Protein AF-A0A0Q4KRV1-F1 (afdb_monomer)

Structure (mmCIF, N/CA/C/O backbone):
data_AF-A0A0Q4KRV1-F1
#
_entry.id   AF-A0A0Q4KRV1-F1
#
loop_
_atom_site.group_PDB
_atom_site.id
_atom_site.type_symbol
_atom_site.label_atom_id
_atom_site.label_alt_id
_atom_site.label_comp_id
_atom_site.label_asym_id
_atom_site.label_entity_id
_atom_site.label_seq_id
_atom_site.pdbx_PDB_ins_code
_atom_site.Cartn_x
_atom_site.Cartn_y
_atom_site.Cartn_z
_atom_site.occupancy
_atom_site.B_iso_or_equiv
_atom_site.auth_seq_id
_atom_site.auth_comp_id
_atom_site.auth_asym_id
_atom_site.auth_atom_id
_atom_site.pdbx_PDB_model_num
ATOM 1 N N . MET A 1 1 ? -1.119 5.115 10.427 1.00 94.19 1 MET A N 1
ATOM 2 C CA . MET A 1 1 ? -2.580 5.341 10.361 1.00 94.19 1 MET A CA 1
ATOM 3 C C . MET A 1 1 ? -2.996 6.244 11.491 1.00 94.19 1 MET A C 1
ATOM 5 O O . MET A 1 1 ? -2.456 6.107 12.578 1.00 94.19 1 MET A O 1
ATOM 9 N N . ILE A 1 2 ? -3.944 7.139 11.246 1.00 96.19 2 ILE A N 1
ATOM 10 C CA . ILE A 1 2 ? -4.503 8.005 12.280 1.00 96.19 2 ILE A CA 1
ATOM 11 C C . ILE A 1 2 ? -6.028 7.957 12.100 1.00 96.19 2 ILE A C 1
ATOM 13 O O . ILE A 1 2 ? -6.521 8.539 11.144 1.00 96.19 2 ILE A O 1
ATOM 17 N N . PRO A 1 3 ? -6.776 7.149 12.867 1.00 95.06 3 PRO A N 1
ATOM 18 C CA . PRO A 1 3 ? -8.238 7.123 12.781 1.00 95.06 3 PRO A CA 1
ATOM 19 C C . PRO A 1 3 ? -8.927 8.339 13.418 1.00 95.06 3 PRO A C 1
ATOM 21 O O . PRO A 1 3 ? -8.450 8.897 14.405 1.00 95.06 3 PRO A O 1
ATOM 24 N N . ALA A 1 4 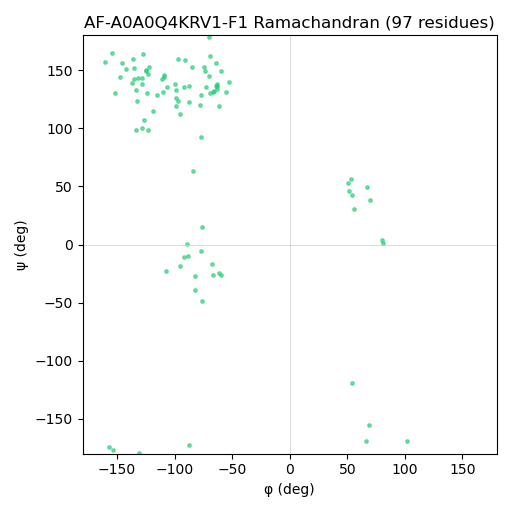? -10.114 8.679 12.917 1.00 95.81 4 ALA A N 1
ATOM 25 C CA . ALA A 1 4 ? -11.032 9.635 13.534 1.00 95.81 4 ALA A CA 1
ATOM 26 C C . ALA A 1 4 ? -12.484 9.167 13.353 1.00 95.81 4 ALA A C 1
ATOM 28 O O . ALA A 1 4 ? -12.805 8.479 12.383 1.00 95.81 4 ALA A O 1
ATOM 29 N N . LYS A 1 5 ? -13.368 9.529 14.292 1.00 95.88 5 LYS A N 1
ATOM 30 C CA . LYS A 1 5 ? -14.822 9.296 14.156 1.00 95.88 5 LYS A CA 1
ATOM 31 C C . LYS A 1 5 ? -15.508 10.370 13.310 1.00 95.88 5 LYS A C 1
ATOM 33 O O . LYS A 1 5 ? -16.542 10.101 12.713 1.00 95.88 5 LYS A O 1
ATOM 38 N N . ASP A 1 6 ? -14.927 11.563 13.293 1.00 96.88 6 ASP A N 1
ATOM 39 C CA . ASP A 1 6 ? -15.342 12.717 12.506 1.00 96.88 6 ASP A CA 1
ATOM 40 C C . ASP A 1 6 ? -14.080 13.278 11.832 1.00 96.88 6 ASP A C 1
ATOM 42 O O . ASP A 1 6 ? -13.122 13.574 12.551 1.00 96.88 6 ASP A O 1
ATOM 46 N N . PRO A 1 7 ? -14.031 13.412 10.494 1.00 95.56 7 PRO A N 1
ATOM 47 C CA . PRO A 1 7 ? -12.865 13.958 9.798 1.00 95.56 7 PRO A CA 1
ATOM 48 C C . PRO A 1 7 ? -12.529 15.408 10.190 1.00 95.56 7 PRO A C 1
ATOM 50 O O . PRO A 1 7 ? -11.369 15.804 10.065 1.00 95.56 7 PRO A O 1
ATOM 53 N N . ALA A 1 8 ? -13.504 16.190 10.671 1.00 97.44 8 ALA A N 1
ATOM 54 C CA . ALA A 1 8 ? -13.281 17.536 11.207 1.00 97.44 8 ALA A CA 1
ATOM 55 C C . ALA A 1 8 ? -12.946 17.538 12.713 1.00 97.44 8 ALA A C 1
ATOM 57 O O . ALA A 1 8 ? -12.588 18.576 13.271 1.00 97.44 8 ALA A O 1
ATOM 58 N N . GLY A 1 9 ? -13.092 16.389 13.376 1.00 96.25 9 GLY A N 1
ATOM 59 C CA . GLY A 1 9 ? -12.879 16.220 14.807 1.00 96.25 9 GLY A CA 1
ATOM 60 C C . GLY A 1 9 ? -11.428 15.900 15.182 1.00 96.25 9 GLY A C 1
ATOM 61 O O . GLY A 1 9 ? -10.525 15.930 14.342 1.00 96.25 9 GLY A O 1
ATOM 62 N N . PRO A 1 10 ? -11.180 15.579 16.465 1.00 97.62 10 PRO A N 1
ATOM 63 C CA . PRO A 1 10 ? -9.869 15.132 16.896 1.00 97.62 10 PRO A CA 1
ATOM 64 C C . PRO A 1 10 ? -9.534 13.784 16.257 1.00 97.62 10 PRO A C 1
ATOM 66 O O . PRO A 1 10 ? -10.313 12.827 16.293 1.00 97.62 10 PRO A O 1
ATOM 69 N N . TRP A 1 11 ? -8.330 13.725 15.711 1.00 97.88 11 TRP A N 1
ATOM 70 C CA . TRP A 1 11 ? -7.711 12.510 15.219 1.00 97.88 11 TRP A CA 1
ATOM 71 C C . TRP A 1 11 ? -7.011 11.788 16.378 1.00 97.88 11 TRP A C 1
ATOM 73 O O . TRP A 1 11 ? -6.640 12.415 17.371 1.00 97.88 11 TRP A O 1
ATOM 83 N N . SER A 1 12 ? -6.876 10.465 16.296 1.00 96.25 12 SER A N 1
ATOM 84 C CA . SER A 1 12 ? -6.189 9.687 17.331 1.00 96.25 12 SER A CA 1
ATOM 85 C C . SER A 1 12 ? -4.677 9.935 17.341 1.00 96.25 12 SER A C 1
ATOM 87 O O . SER A 1 12 ? -4.124 10.599 16.471 1.00 96.25 12 SER A O 1
ATOM 89 N N . GLU A 1 13 ? -3.977 9.288 18.270 1.00 97.25 13 GLU A N 1
ATOM 90 C CA . GLU A 1 13 ? -2.536 9.079 18.130 1.00 97.25 13 GLU A CA 1
ATOM 91 C C . GLU A 1 13 ? -2.215 8.194 16.917 1.00 97.25 13 GLU A C 1
ATOM 93 O O . GLU A 1 13 ? -3.046 7.398 16.456 1.00 97.25 13 GLU A O 1
ATOM 98 N N . ALA A 1 14 ? -0.993 8.326 16.401 1.00 96.62 14 ALA A N 1
ATOM 99 C CA . ALA A 1 14 ? -0.544 7.555 15.254 1.00 96.62 14 ALA A CA 1
ATOM 100 C C . ALA A 1 14 ? -0.367 6.068 15.595 1.00 96.62 14 ALA A C 1
ATOM 102 O O . ALA A 1 14 ? 0.340 5.685 16.525 1.00 96.62 14 ALA A O 1
ATOM 103 N N . ILE A 1 15 ? -0.956 5.221 14.758 1.00 96.81 15 ILE A N 1
ATOM 104 C CA . ILE A 1 15 ? -0.732 3.780 14.732 1.00 96.81 15 ILE A CA 1
ATOM 105 C C . ILE A 1 15 ? 0.325 3.488 13.667 1.00 96.81 15 ILE A C 1
ATOM 107 O O . ILE A 1 15 ? 0.080 3.666 12.465 1.00 96.81 15 ILE A O 1
ATOM 111 N N . TRP A 1 16 ? 1.496 3.035 14.104 1.00 96.19 16 TRP A N 1
ATOM 112 C CA . TRP A 1 16 ? 2.583 2.617 13.222 1.00 96.19 16 TRP A CA 1
ATOM 113 C C . TRP A 1 16 ? 2.300 1.231 12.649 1.00 96.19 16 TRP A C 1
ATOM 115 O O . TRP A 1 16 ? 1.997 0.296 13.388 1.00 96.19 16 TRP A O 1
ATOM 125 N N . LEU A 1 17 ? 2.394 1.098 11.326 1.00 96.94 17 LEU A N 1
ATOM 126 C CA . LEU A 1 17 ? 2.150 -0.161 10.630 1.00 96.94 17 LEU A CA 1
ATOM 127 C C . LEU A 1 17 ? 3.466 -0.710 10.070 1.00 96.94 17 LEU A C 1
ATOM 129 O O . LEU A 1 17 ? 4.202 0.044 9.435 1.00 96.94 17 LEU A O 1
ATOM 133 N N . PRO A 1 18 ? 3.778 -2.000 10.290 1.00 95.69 18 PRO A N 1
ATOM 134 C CA . PRO A 1 18 ? 5.062 -2.585 9.918 1.00 95.69 18 PRO A CA 1
ATOM 135 C C . PRO A 1 18 ? 5.082 -3.020 8.444 1.00 95.69 18 PRO A C 1
ATOM 137 O O . PRO A 1 18 ? 5.200 -4.208 8.147 1.00 95.69 18 PRO A O 1
ATOM 140 N N . PHE A 1 19 ? 4.941 -2.074 7.515 1.00 94.00 19 PHE A N 1
ATOM 141 C CA . PHE A 1 19 ? 5.160 -2.314 6.087 1.00 94.00 19 PHE A CA 1
ATOM 142 C C . PHE A 1 19 ? 6.241 -1.378 5.540 1.00 94.00 19 PHE A C 1
ATOM 144 O O . PHE A 1 19 ? 6.458 -0.282 6.049 1.00 94.00 19 PHE A O 1
ATOM 151 N N . GLU A 1 20 ? 6.922 -1.824 4.490 1.00 94.38 20 GLU A N 1
ATOM 152 C CA . GLU A 1 20 ? 7.900 -1.017 3.764 1.00 94.38 20 GLU A CA 1
ATOM 153 C C . GLU A 1 20 ? 7.251 -0.264 2.611 1.00 94.38 20 GLU A C 1
ATOM 155 O O . GLU A 1 20 ? 6.256 -0.725 2.047 1.00 94.38 20 GLU A O 1
ATOM 160 N N . GLY A 1 21 ? 7.907 0.809 2.175 1.00 95.75 21 GLY A N 1
ATOM 161 C CA . GLY A 1 21 ? 7.539 1.535 0.971 1.00 95.75 21 GLY A CA 1
ATOM 162 C C . GLY A 1 21 ? 6.775 2.822 1.234 1.00 95.75 21 GLY A C 1
ATOM 163 O O . GLY A 1 21 ? 6.710 3.301 2.364 1.00 95.75 21 GLY A O 1
ATOM 164 N N . ILE A 1 22 ? 6.230 3.386 0.161 1.00 97.75 22 ILE A N 1
ATOM 165 C CA . ILE A 1 22 ? 5.523 4.670 0.166 1.00 97.75 22 ILE A CA 1
ATOM 166 C C . ILE A 1 22 ? 4.177 4.547 -0.551 1.00 97.75 22 ILE A C 1
ATOM 168 O O . ILE A 1 22 ? 3.797 3.462 -1.002 1.00 97.75 22 ILE A O 1
ATOM 172 N N . ASP A 1 23 ? 3.459 5.663 -0.608 1.00 98.25 23 ASP A N 1
ATOM 173 C CA . ASP A 1 23 ? 2.137 5.805 -1.215 1.00 98.25 23 ASP A CA 1
ATOM 174 C C . ASP A 1 23 ? 1.123 4.757 -0.744 1.00 98.25 23 ASP A C 1
ATOM 176 O O . ASP A 1 23 ? 0.524 4.052 -1.560 1.00 98.25 23 ASP A O 1
ATOM 180 N N . PRO A 1 24 ? 0.929 4.600 0.579 1.00 98.12 24 PRO A N 1
ATOM 181 C CA . PRO A 1 24 ? -0.107 3.717 1.069 1.00 98.12 24 PRO A CA 1
ATOM 182 C C . PRO A 1 24 ? -1.488 4.279 0.713 1.00 98.12 24 PRO A C 1
ATOM 184 O O . PRO A 1 24 ? -1.807 5.430 1.015 1.00 98.12 24 PRO A O 1
ATOM 187 N N . SER A 1 25 ? -2.340 3.430 0.154 1.00 98.44 25 SER A N 1
ATOM 188 C CA . SER A 1 25 ? -3.762 3.689 -0.029 1.00 98.44 25 SER A CA 1
ATOM 189 C C . SER A 1 25 ? -4.594 2.607 0.650 1.00 98.44 25 SER A C 1
ATOM 191 O O . SER A 1 25 ? -4.188 1.448 0.737 1.00 98.44 25 SER A O 1
ATOM 193 N N . LEU A 1 26 ? -5.756 3.000 1.167 1.00 97.56 26 LEU A N 1
ATOM 194 C CA . LEU A 1 26 ? -6.692 2.107 1.835 1.00 97.56 26 LEU A CA 1
ATOM 195 C C . LEU A 1 26 ? -7.780 1.677 0.848 1.00 97.56 26 LEU A C 1
ATOM 197 O O . LEU A 1 26 ? -8.490 2.518 0.301 1.00 97.56 26 LEU A O 1
ATOM 201 N N . TYR A 1 27 ? -7.935 0.372 0.669 1.00 98.25 27 TYR A N 1
ATOM 202 C CA . TYR A 1 27 ? -8.983 -0.244 -0.137 1.00 98.25 27 TYR A CA 1
ATOM 203 C C . TYR A 1 27 ? -9.974 -0.992 0.756 1.00 98.25 27 TYR A C 1
ATOM 205 O O . TYR A 1 27 ? -9.576 -1.614 1.742 1.00 98.25 27 TYR A O 1
ATOM 213 N N . TRP A 1 28 ? -11.258 -0.946 0.406 1.00 96.88 28 TRP A N 1
ATOM 214 C CA . TRP A 1 28 ? -12.345 -1.549 1.175 1.00 96.88 28 TRP A CA 1
ATOM 215 C C . TRP A 1 28 ? -13.136 -2.526 0.316 1.00 96.88 28 TRP A C 1
ATOM 217 O O . TRP A 1 28 ? -13.608 -2.165 -0.759 1.00 96.88 28 TRP A O 1
ATOM 227 N N . GLU A 1 29 ? -13.351 -3.736 0.828 1.00 94.62 29 GLU A N 1
ATOM 228 C CA . GLU A 1 29 ? -14.155 -4.751 0.149 1.00 94.62 29 GLU A CA 1
ATOM 229 C C . GLU A 1 29 ? -14.805 -5.694 1.164 1.00 94.62 29 GLU A C 1
ATOM 231 O O . GLU A 1 29 ? -14.142 -6.207 2.064 1.00 94.62 29 GLU A O 1
ATOM 236 N N . GLY A 1 30 ? -16.119 -5.920 1.048 1.00 93.19 30 GLY A N 1
ATOM 237 C CA . GLY A 1 30 ? -16.821 -6.936 1.846 1.00 93.19 30 GLY A CA 1
ATOM 238 C C . GLY A 1 30 ? -16.668 -6.793 3.370 1.00 93.19 30 GLY A C 1
ATOM 239 O O . GLY A 1 30 ? -16.650 -7.792 4.083 1.00 93.19 30 GLY A O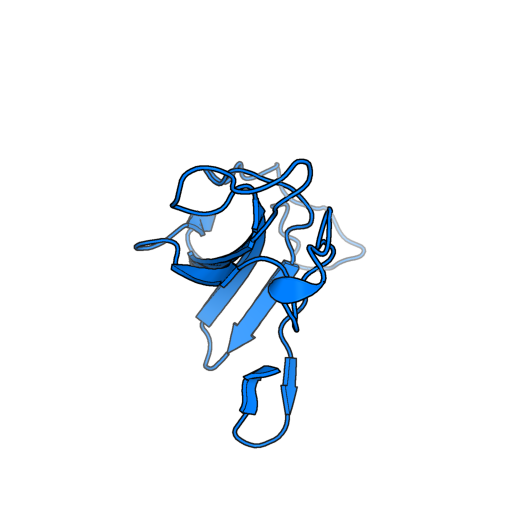 1
ATOM 240 N N . GLY A 1 31 ? -16.502 -5.568 3.885 1.00 95.44 31 GLY A N 1
ATOM 241 C CA . GLY A 1 31 ? -16.276 -5.299 5.316 1.00 95.44 31 GLY A CA 1
ATOM 242 C C . GLY A 1 31 ? -14.831 -5.498 5.801 1.00 95.44 31 GLY A C 1
ATOM 243 O O . GLY A 1 31 ? -14.550 -5.284 6.990 1.00 95.44 31 GLY A O 1
ATOM 244 N N . LYS A 1 32 ? -13.920 -5.867 4.896 1.00 97.06 32 LYS A N 1
ATOM 245 C CA . LYS A 1 32 ? -12.470 -5.896 5.099 1.00 97.06 32 LYS A CA 1
ATOM 246 C C . LYS A 1 32 ? -11.814 -4.631 4.553 1.00 97.06 32 LYS A C 1
ATOM 248 O O . LYS A 1 32 ? -12.381 -3.935 3.710 1.00 97.06 32 LYS A O 1
ATOM 253 N N . ALA A 1 33 ? -10.610 -4.365 5.046 1.00 98.00 33 ALA A N 1
ATOM 254 C CA . ALA A 1 33 ? -9.752 -3.308 4.545 1.00 98.00 33 ALA A CA 1
ATOM 255 C C . ALA A 1 33 ? -8.389 -3.878 4.149 1.00 98.00 33 ALA A C 1
ATOM 257 O O . ALA A 1 33 ? -7.908 -4.849 4.737 1.0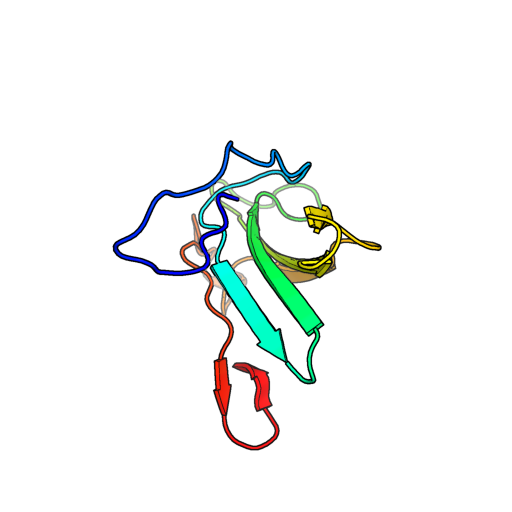0 98.00 33 ALA A O 1
ATOM 258 N N . TYR A 1 34 ? -7.763 -3.247 3.168 1.00 98.38 34 TYR A N 1
ATOM 259 C CA . TYR A 1 34 ? -6.457 -3.610 2.646 1.00 98.38 34 TYR A CA 1
ATOM 260 C C . TYR A 1 34 ? -5.628 -2.347 2.471 1.00 98.38 34 TYR A C 1
ATOM 262 O O . TYR A 1 34 ? -6.156 -1.315 2.064 1.00 98.38 34 TYR A O 1
ATOM 270 N N . ILE A 1 35 ? -4.333 -2.427 2.754 1.00 98.50 35 ILE A N 1
ATOM 271 C CA . ILE A 1 35 ? -3.390 -1.381 2.366 1.00 98.50 35 ILE A CA 1
ATOM 272 C C . ILE A 1 35 ? -2.700 -1.834 1.092 1.00 98.50 35 ILE A C 1
ATOM 274 O O . ILE A 1 35 ? -2.145 -2.935 1.040 1.00 98.50 35 ILE A O 1
ATOM 278 N N . VAL A 1 36 ? -2.755 -0.976 0.080 1.00 98.56 36 VAL A N 1
ATOM 279 C CA . VAL A 1 36 ? -1.992 -1.096 -1.157 1.00 98.56 36 VAL A CA 1
ATOM 280 C C . VAL A 1 36 ? -0.882 -0.053 -1.146 1.00 98.56 36 VAL A C 1
ATOM 282 O O . VAL A 1 36 ? -1.114 1.077 -0.731 1.00 98.56 36 VAL A O 1
ATOM 285 N N . ASN A 1 37 ? 0.337 -0.423 -1.527 1.00 98.44 37 ASN A N 1
ATOM 286 C CA . ASN A 1 37 ? 1.475 0.493 -1.484 1.00 98.44 37 ASN A CA 1
ATOM 287 C C . ASN A 1 37 ? 2.563 0.117 -2.496 1.00 98.44 37 ASN A C 1
ATOM 289 O O . ASN A 1 37 ? 2.597 -1.005 -3.016 1.00 98.44 37 ASN A O 1
ATOM 293 N N . ASN A 1 38 ? 3.479 1.052 -2.753 1.00 97.88 38 ASN A N 1
ATOM 294 C CA .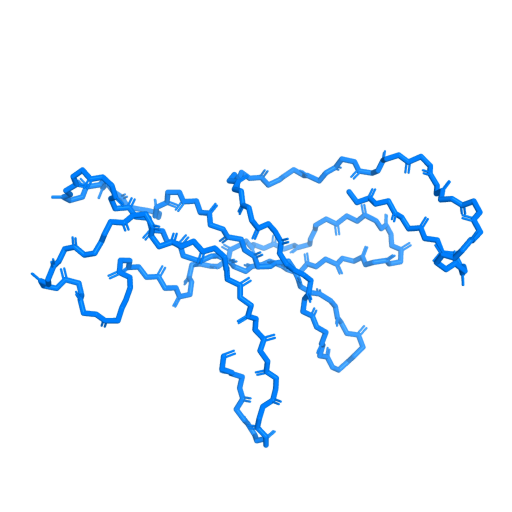 A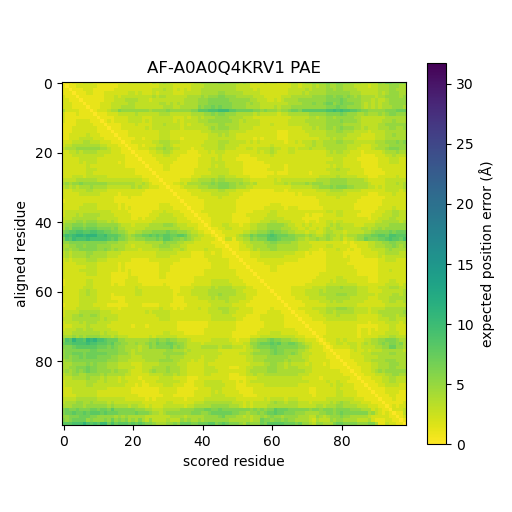SN A 1 38 ? 4.657 0.791 -3.568 1.00 97.88 38 ASN A CA 1
ATOM 295 C C . ASN A 1 38 ? 5.854 0.340 -2.729 1.00 97.88 38 ASN A C 1
ATOM 297 O O . ASN A 1 38 ? 6.166 0.992 -1.734 1.00 97.88 38 ASN A O 1
ATOM 301 N N . ARG A 1 39 ? 6.584 -0.694 -3.169 1.00 96.88 39 ARG A N 1
ATOM 302 C CA . ARG A 1 39 ? 7.933 -1.015 -2.659 1.00 96.88 39 ARG A CA 1
ATOM 303 C C . ARG A 1 39 ? 8.755 -1.829 -3.666 1.00 96.88 39 ARG A C 1
ATOM 305 O O . ARG A 1 39 ? 8.357 -2.013 -4.815 1.00 96.88 39 ARG A O 1
ATOM 312 N N . ALA A 1 40 ? 9.945 -2.281 -3.263 1.00 96.25 40 ALA A N 1
ATOM 313 C CA . ALA A 1 40 ? 10.766 -3.176 -4.082 1.00 96.25 40 ALA A CA 1
ATOM 314 C C . ALA A 1 40 ? 10.023 -4.496 -4.395 1.00 96.25 40 ALA A C 1
ATOM 316 O O . ALA A 1 40 ? 9.197 -4.939 -3.589 1.00 96.25 40 ALA A O 1
ATOM 317 N N . PRO A 1 41 ? 10.281 -5.128 -5.553 1.00 95.81 41 PRO A N 1
ATOM 318 C CA . PRO A 1 41 ? 9.704 -6.431 -5.851 1.00 95.81 41 PRO A CA 1
ATOM 319 C C . PRO A 1 41 ? 10.305 -7.536 -4.966 1.00 95.81 41 PRO A C 1
ATOM 321 O O . PRO A 1 41 ? 11.391 -7.386 -4.411 1.00 95.81 41 PRO A O 1
ATOM 324 N N . ASN A 1 42 ? 9.634 -8.685 -4.877 1.00 94.88 42 ASN A N 1
ATOM 325 C CA . ASN A 1 42 ? 10.091 -9.858 -4.111 1.00 94.88 42 ASN A CA 1
ATOM 326 C C . ASN A 1 42 ? 11.217 -10.663 -4.784 1.00 94.88 42 ASN A C 1
ATOM 328 O O . ASN A 1 42 ? 11.493 -11.803 -4.413 1.00 94.88 42 ASN A O 1
ATOM 332 N N . GLN A 1 43 ? 11.854 -10.072 -5.786 1.00 93.44 43 GLN A N 1
ATOM 333 C CA . GLN A 1 43 ? 12.902 -10.657 -6.604 1.00 93.44 43 GLN A CA 1
ATOM 334 C C . GLN A 1 43 ? 14.025 -9.631 -6.799 1.00 93.44 43 GLN A C 1
ATOM 336 O O . GLN A 1 43 ? 13.775 -8.429 -6.673 1.00 93.44 43 GLN A O 1
ATOM 341 N N . PRO A 1 44 ? 15.248 -10.064 -7.149 1.00 93.12 44 PRO A N 1
ATOM 342 C CA . PRO A 1 44 ? 16.325 -9.138 -7.470 1.00 93.12 44 PRO A CA 1
ATOM 343 C C . PRO A 1 44 ? 15.906 -8.128 -8.542 1.00 93.12 44 PRO A C 1
ATOM 345 O O . PRO A 1 44 ? 15.226 -8.476 -9.515 1.00 93.12 44 PRO A O 1
ATOM 348 N N . SER A 1 45 ? 16.327 -6.876 -8.364 1.00 91.00 45 SER A N 1
ATOM 349 C CA . SER A 1 45 ? 16.029 -5.831 -9.336 1.00 91.00 45 SER A CA 1
ATOM 350 C C . SER A 1 45 ? 16.681 -6.142 -10.686 1.00 91.00 45 SER A C 1
ATOM 352 O O . SER A 1 45 ? 17.853 -6.510 -10.747 1.00 91.00 45 SER A O 1
ATOM 354 N N . ARG A 1 46 ? 15.917 -5.997 -11.775 1.00 91.38 46 ARG A N 1
ATOM 355 C CA . ARG A 1 46 ? 16.378 -6.268 -13.152 1.00 91.38 46 ARG A CA 1
ATOM 356 C C . ARG A 1 46 ? 16.876 -5.021 -13.878 1.00 91.38 46 ARG A C 1
ATOM 358 O O . ARG A 1 46 ? 17.548 -5.142 -14.899 1.00 91.38 46 ARG A O 1
ATOM 365 N N . TYR A 1 47 ? 16.506 -3.843 -13.389 1.00 94.50 47 TYR A N 1
ATOM 366 C CA . TYR A 1 47 ? 16.909 -2.545 -13.918 1.00 94.50 47 TYR A CA 1
ATOM 367 C C . TYR A 1 47 ? 16.699 -1.467 -12.847 1.00 94.50 47 TYR A C 1
ATOM 369 O O . TYR A 1 47 ? 15.918 -1.657 -11.912 1.00 94.50 47 TYR A O 1
ATOM 377 N N . ASP A 1 48 ? 17.418 -0.351 -12.962 1.00 95.44 48 ASP A N 1
ATOM 378 C CA . ASP A 1 48 ? 17.294 0.751 -12.008 1.00 95.44 48 ASP A CA 1
ATOM 379 C C . ASP A 1 48 ? 15.881 1.350 -12.031 1.00 95.44 48 ASP A C 1
ATOM 381 O O . ASP A 1 48 ? 15.290 1.521 -13.094 1.00 95.44 48 ASP A O 1
ATOM 385 N N . GLY A 1 49 ? 15.322 1.617 -10.855 1.00 94.44 49 GLY A N 1
ATOM 386 C CA . GLY A 1 49 ? 13.949 2.100 -10.711 1.00 94.44 49 GLY A CA 1
ATOM 387 C C . GLY A 1 49 ? 12.843 1.044 -10.789 1.00 94.44 49 GLY A C 1
ATOM 388 O O . GLY A 1 49 ? 11.671 1.414 -10.699 1.00 94.44 49 GLY A O 1
ATOM 389 N N . LEU A 1 50 ? 13.154 -0.255 -10.902 1.00 96.62 50 LEU A N 1
ATOM 390 C CA . LEU A 1 50 ? 12.127 -1.302 -10.833 1.00 96.62 50 LEU A CA 1
ATOM 391 C C . LEU A 1 50 ? 11.413 -1.282 -9.469 1.00 96.62 50 LEU A C 1
ATOM 393 O O . LEU A 1 50 ? 12.010 -1.527 -8.417 1.00 96.62 50 LEU A O 1
ATOM 397 N N . ARG A 1 51 ? 10.101 -1.047 -9.510 1.00 97.00 51 ARG A N 1
ATOM 398 C CA . ARG A 1 51 ? 9.202 -1.059 -8.354 1.00 97.00 51 ARG A CA 1
ATOM 399 C C . ARG A 1 51 ? 7.995 -1.969 -8.587 1.00 97.00 51 ARG A C 1
ATOM 401 O O . ARG A 1 51 ? 7.707 -2.372 -9.716 1.00 97.00 51 ARG A O 1
ATOM 408 N N . ALA A 1 52 ? 7.312 -2.311 -7.500 1.00 97.44 52 ALA A N 1
ATOM 409 C CA . ALA A 1 52 ? 6.179 -3.222 -7.473 1.00 97.44 52 ALA A CA 1
ATOM 410 C C . ALA A 1 52 ? 5.043 -2.676 -6.603 1.00 97.44 52 ALA A C 1
ATOM 412 O O . ALA A 1 52 ? 5.281 -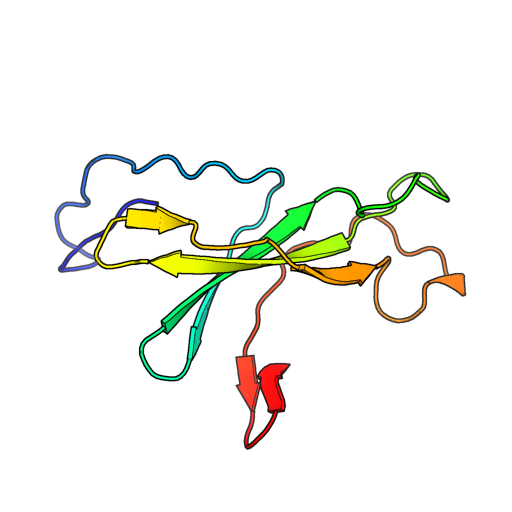1.953 -5.632 1.00 97.44 52 ALA A O 1
ATOM 413 N N . ILE A 1 53 ? 3.813 -3.068 -6.934 1.00 98.12 53 ILE A N 1
ATOM 414 C CA . ILE A 1 53 ? 2.635 -2.776 -6.116 1.00 98.12 53 ILE A CA 1
ATOM 415 C C . ILE A 1 53 ? 2.308 -3.999 -5.274 1.00 98.12 53 ILE A C 1
ATOM 417 O O . ILE A 1 53 ? 2.272 -5.129 -5.774 1.00 98.12 53 ILE A O 1
ATOM 421 N N . TRP A 1 54 ? 2.071 -3.754 -3.994 1.00 98.44 54 TRP A N 1
ATOM 422 C CA . TRP A 1 54 ? 1.790 -4.769 -2.996 1.00 98.44 54 TRP A CA 1
ATOM 423 C C . TRP A 1 54 ? 0.478 -4.481 -2.293 1.00 98.44 54 TRP A C 1
ATOM 425 O O . TRP A 1 54 ? 0.123 -3.323 -2.112 1.00 98.44 54 TRP A O 1
ATOM 435 N N . VAL A 1 55 ? -0.204 -5.536 -1.858 1.00 98.38 55 VAL A N 1
ATOM 436 C CA . VAL A 1 55 ? -1.425 -5.457 -1.054 1.00 98.38 55 VAL A CA 1
ATOM 437 C C . VAL A 1 55 ? -1.296 -6.332 0.191 1.00 98.38 55 VAL A C 1
ATOM 439 O O . VAL A 1 55 ? -0.680 -7.401 0.152 1.00 98.38 55 VAL A O 1
ATOM 442 N N . GLN A 1 56 ? -1.844 -5.887 1.317 1.00 98.56 56 GLN A N 1
ATOM 443 C CA . GLN A 1 56 ? -1.943 -6.681 2.543 1.00 98.56 56 GLN A CA 1
ATOM 444 C C . GLN A 1 56 ? -3.215 -6.312 3.308 1.00 98.56 56 GLN A C 1
ATOM 446 O O . GLN A 1 56 ? -3.617 -5.149 3.323 1.00 98.56 56 GLN A O 1
ATOM 451 N N . GLU A 1 57 ? -3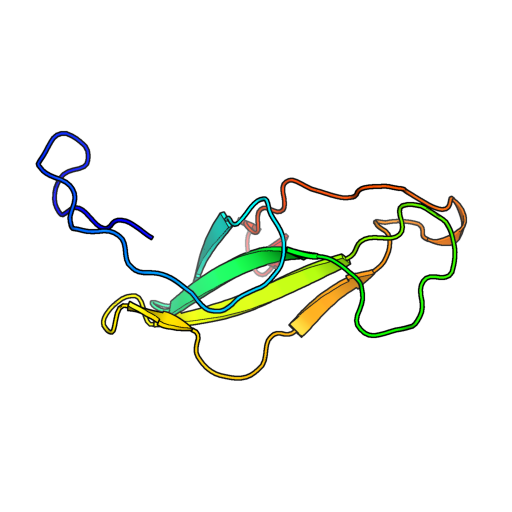.850 -7.295 3.948 1.00 98.50 57 GLU A N 1
ATOM 452 C CA . GLU A 1 57 ? -5.032 -7.054 4.780 1.00 98.50 57 GLU A CA 1
ATOM 453 C C . GLU A 1 57 ? -4.674 -6.160 5.982 1.00 98.50 57 GLU A C 1
ATOM 455 O O . GLU A 1 57 ? -3.630 -6.322 6.625 1.00 98.50 57 GLU A O 1
ATOM 460 N N . TYR A 1 58 ? -5.558 -5.212 6.282 1.00 98.38 58 TYR A N 1
ATOM 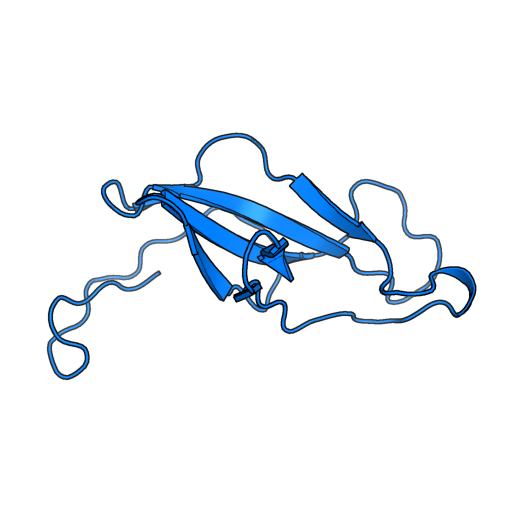461 C CA . TYR A 1 58 ? -5.489 -4.327 7.436 1.00 98.38 58 TYR A CA 1
ATOM 462 C C . TYR A 1 58 ? -6.722 -4.549 8.316 1.00 98.38 58 TYR A C 1
ATOM 464 O O . TYR A 1 58 ? -7.856 -4.253 7.931 1.00 98.38 58 TYR A O 1
ATOM 472 N N . ASP A 1 59 ? -6.499 -5.049 9.529 1.00 97.88 59 ASP A N 1
ATOM 473 C CA . ASP A 1 59 ? -7.539 -5.127 10.548 1.00 97.88 59 ASP A CA 1
ATOM 474 C C . ASP A 1 59 ? -7.732 -3.734 11.145 1.00 97.88 59 ASP A C 1
ATOM 476 O O . ASP A 1 59 ? -7.048 -3.330 12.086 1.00 97.88 59 ASP A O 1
ATOM 480 N N . TRP A 1 60 ? -8.670 -2.987 10.569 1.00 95.75 60 TRP A N 1
ATOM 481 C CA . TRP A 1 60 ? -9.000 -1.625 10.980 1.00 95.75 60 TRP A CA 1
ATOM 482 C C . TRP A 1 60 ? -9.649 -1.542 12.367 1.00 95.75 60 TRP A C 1
ATOM 484 O O . TRP A 1 60 ? -9.666 -0.465 12.960 1.00 95.75 60 TRP A O 1
ATOM 494 N N . ARG A 1 61 ? -10.159 -2.658 12.906 1.00 94.75 61 ARG A N 1
ATOM 495 C CA . ARG A 1 61 ? -10.717 -2.710 14.266 1.00 94.75 61 ARG A CA 1
ATOM 496 C C . ARG A 1 61 ? -9.612 -2.871 15.304 1.00 94.75 61 ARG A C 1
ATOM 498 O O . ARG A 1 61 ? -9.682 -2.248 16.358 1.00 94.75 61 ARG A O 1
ATOM 505 N N . ALA A 1 62 ? -8.599 -3.683 15.002 1.00 96.44 62 ALA A N 1
ATOM 506 C CA . ALA A 1 62 ? -7.440 -3.889 15.873 1.00 96.44 62 ALA A CA 1
ATOM 507 C C . ALA A 1 62 ? -6.259 -2.945 15.580 1.00 96.44 62 ALA A C 1
ATOM 509 O O . ALA A 1 62 ? -5.302 -2.911 16.348 1.00 96.44 62 ALA A O 1
ATOM 510 N N . GLY A 1 63 ? -6.292 -2.206 14.469 1.00 96.81 63 GLY A N 1
ATOM 511 C CA . GLY A 1 63 ? -5.239 -1.275 14.074 1.00 96.81 63 GLY A CA 1
ATOM 512 C C . GLY A 1 63 ? -3.932 -1.950 13.645 1.00 96.81 63 GLY A C 1
ATOM 513 O O . GLY A 1 63 ? -2.863 -1.442 13.965 1.00 96.81 63 GLY A O 1
ATOM 514 N N . ARG A 1 64 ? -3.974 -3.084 12.931 1.00 97.75 64 ARG A N 1
ATOM 515 C CA . ARG A 1 64 ? -2.754 -3.839 12.572 1.00 97.75 64 ARG A CA 1
ATOM 516 C C . ARG A 1 64 ? -2.821 -4.516 11.205 1.00 97.75 64 ARG A C 1
ATOM 518 O O . ARG A 1 64 ? -3.897 -4.849 10.719 1.00 97.75 64 ARG A O 1
ATOM 525 N N . MET A 1 65 ? -1.652 -4.772 10.620 1.00 98.19 65 MET A N 1
ATOM 526 C CA . MET A 1 65 ? -1.518 -5.594 9.412 1.00 98.19 65 MET A CA 1
ATOM 527 C C . MET A 1 65 ? -1.815 -7.067 9.724 1.00 98.19 65 MET A C 1
ATOM 529 O O . MET A 1 65 ? -1.481 -7.554 10.811 1.00 98.19 65 MET A O 1
ATOM 533 N N . VAL A 1 66 ? -2.426 -7.781 8.778 1.00 98.06 66 VAL A N 1
ATOM 534 C CA . VAL A 1 66 ? -2.819 -9.190 8.922 1.00 98.06 66 VAL A CA 1
ATOM 535 C C . VAL A 1 66 ? -2.305 -10.015 7.747 1.00 98.06 66 VAL A C 1
ATOM 537 O O . VAL A 1 66 ? -2.393 -9.607 6.593 1.00 98.06 66 VAL A O 1
ATOM 540 N N . GLY A 1 67 ? -1.798 -11.211 8.052 1.00 97.31 67 GLY A N 1
ATOM 541 C CA . GLY A 1 67 ? -1.412 -12.194 7.043 1.00 97.31 67 GLY A CA 1
ATOM 542 C C . GLY A 1 67 ? -0.228 -11.760 6.169 1.00 97.31 67 GLY A C 1
ATOM 543 O O . GLY A 1 67 ? 0.471 -10.796 6.494 1.00 97.31 67 GLY A O 1
ATOM 544 N N . PRO A 1 68 ? 0.038 -12.494 5.077 1.00 96.94 68 PRO A N 1
ATOM 545 C CA . PRO A 1 68 ? 1.115 -12.173 4.152 1.00 96.94 68 PRO A CA 1
ATOM 546 C C . PRO A 1 68 ? 0.776 -10.953 3.288 1.00 96.94 68 PRO A C 1
ATOM 548 O O . PRO A 1 68 ? -0.375 -10.719 2.924 1.00 96.94 68 PRO A O 1
ATOM 551 N N . SER A 1 69 ? 1.807 -10.205 2.904 1.00 97.44 69 SER A N 1
ATOM 552 C CA . SER A 1 69 ? 1.702 -9.188 1.859 1.00 97.44 69 SER A CA 1
ATOM 553 C C . SER A 1 69 ? 1.941 -9.825 0.488 1.00 97.44 69 SER A C 1
ATOM 555 O O . SER A 1 69 ? 2.860 -10.629 0.333 1.00 97.44 69 SER A O 1
ATOM 557 N N . THR A 1 70 ? 1.124 -9.468 -0.502 1.00 97.75 70 THR A N 1
ATOM 558 C CA . THR A 1 70 ? 1.119 -10.064 -1.846 1.00 97.75 70 THR A CA 1
ATOM 559 C C . THR A 1 70 ? 1.516 -9.031 -2.893 1.00 97.75 70 THR A C 1
ATOM 561 O O . THR A 1 70 ? 0.951 -7.941 -2.927 1.00 97.75 70 THR A O 1
ATOM 564 N N . GLN A 1 71 ? 2.486 -9.364 -3.746 1.00 97.56 71 GLN A N 1
ATOM 565 C CA . GLN A 1 71 ? 2.864 -8.539 -4.893 1.00 97.56 71 GLN A CA 1
ATOM 566 C C . GLN A 1 71 ? 1.830 -8.739 -6.002 1.00 97.56 71 GLN A C 1
ATOM 568 O O . GLN A 1 71 ? 1.665 -9.861 -6.476 1.00 97.56 71 GLN A O 1
ATOM 573 N N . ILE A 1 72 ? 1.157 -7.667 -6.417 1.00 96.75 72 ILE A N 1
ATOM 574 C CA . ILE A 1 72 ? 0.082 -7.713 -7.423 1.00 96.75 72 ILE A CA 1
ATOM 575 C C . ILE A 1 72 ? 0.499 -7.121 -8.772 1.00 96.75 72 ILE A C 1
ATOM 577 O O . ILE A 1 72 ? -0.048 -7.504 -9.799 1.00 96.75 72 ILE A O 1
ATOM 581 N N . VAL A 1 73 ? 1.513 -6.248 -8.793 1.00 96.31 73 VAL A N 1
ATOM 582 C CA . VAL A 1 73 ? 2.103 -5.700 -10.026 1.00 96.31 73 VAL A CA 1
ATOM 583 C C . VAL A 1 73 ? 3.621 -5.688 -9.898 1.00 96.31 73 VAL A C 1
ATOM 585 O O . VAL A 1 73 ? 4.154 -5.322 -8.852 1.00 96.31 73 VAL A O 1
ATOM 588 N N . ASN A 1 74 ? 4.325 -6.054 -10.969 1.00 95.38 74 ASN A N 1
ATOM 589 C CA . ASN A 1 74 ? 5.785 -6.086 -11.028 1.00 95.38 74 ASN A CA 1
ATOM 590 C C . ASN A 1 74 ? 6.286 -5.323 -12.254 1.00 95.38 74 ASN A C 1
ATOM 592 O O . ASN A 1 74 ? 6.285 -5.872 -13.355 1.00 95.38 74 ASN A O 1
ATOM 596 N N . GLY A 1 75 ? 6.727 -4.079 -12.056 1.00 93.44 75 GLY A N 1
ATOM 597 C CA . GLY A 1 75 ? 7.219 -3.249 -13.152 1.00 93.44 75 GLY A CA 1
ATOM 598 C C . GLY A 1 75 ? 6.126 -2.868 -14.151 1.00 93.44 75 GLY A C 1
ATOM 599 O O . GLY A 1 75 ? 6.322 -3.020 -15.350 1.00 93.44 75 GLY A O 1
ATOM 600 N N . GLY A 1 76 ? 4.994 -2.360 -13.654 1.00 91.31 76 GLY A N 1
ATOM 601 C CA . GLY A 1 76 ? 3.956 -1.703 -14.454 1.00 91.31 76 GLY A CA 1
ATOM 602 C C . GLY A 1 76 ? 3.176 -2.625 -15.394 1.00 91.31 76 GLY A C 1
ATOM 603 O O . GLY A 1 76 ? 3.048 -3.820 -15.144 1.00 91.31 76 GLY A O 1
ATOM 604 N N . VAL A 1 77 ? 2.618 -2.031 -16.455 1.00 90.31 77 VAL A N 1
ATOM 605 C CA . VAL A 1 77 ? 1.772 -2.718 -17.450 1.00 90.31 77 VAL A CA 1
ATOM 606 C C . VAL A 1 77 ? 2.611 -3.553 -18.417 1.00 90.31 77 VAL A C 1
ATOM 608 O O . VAL A 1 77 ? 2.310 -4.722 -18.638 1.00 90.31 77 VAL A O 1
ATOM 611 N N . ASP A 1 78 ? 3.672 -2.962 -18.974 1.00 92.81 78 ASP A N 1
ATOM 612 C CA . ASP A 1 78 ? 4.602 -3.645 -19.873 1.00 92.81 78 ASP A CA 1
AT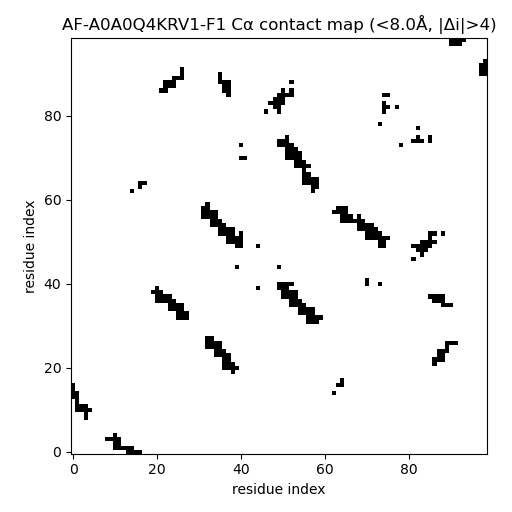OM 613 C C . ASP A 1 78 ? 6.031 -3.553 -19.342 1.00 92.81 78 ASP A C 1
ATOM 615 O O . ASP A 1 78 ? 6.759 -2.580 -19.552 1.00 92.81 78 ASP A O 1
ATOM 619 N N . LEU A 1 79 ? 6.448 -4.627 -18.684 1.00 91.44 79 LEU A N 1
ATOM 620 C CA . LEU A 1 79 ? 7.777 -4.779 -18.119 1.00 91.44 79 LEU A CA 1
ATOM 621 C C . LEU A 1 79 ? 8.905 -4.696 -19.168 1.00 91.44 79 LEU A C 1
ATOM 623 O O . LEU A 1 79 ? 10.025 -4.312 -18.819 1.00 91.44 79 LEU A O 1
ATOM 627 N N . ALA A 1 80 ? 8.650 -5.033 -20.440 1.00 93.44 80 ALA A N 1
ATOM 628 C CA . ALA A 1 80 ? 9.664 -4.955 -21.495 1.00 93.44 80 ALA A CA 1
ATOM 629 C C . ALA A 1 80 ? 10.082 -3.503 -21.783 1.00 93.44 80 ALA A C 1
ATOM 631 O O . ALA A 1 80 ? 11.227 -3.257 -22.167 1.00 93.44 80 ALA A O 1
ATOM 632 N N . THR A 1 81 ? 9.192 -2.542 -21.511 1.00 95.69 81 THR A N 1
ATOM 633 C CA . THR A 1 81 ? 9.483 -1.101 -21.602 1.00 95.69 81 THR A CA 1
ATOM 634 C C . THR A 1 81 ? 10.299 -0.568 -20.423 1.00 95.69 81 THR A C 1
ATOM 636 O O . THR A 1 81 ? 10.730 0.582 -20.453 1.00 95.69 81 THR A O 1
ATOM 639 N N . LYS A 1 82 ? 10.563 -1.408 -19.409 1.00 95.56 82 LYS A N 1
ATOM 640 C CA . LYS A 1 82 ? 11.297 -1.071 -18.179 1.00 95.56 82 LYS A CA 1
ATOM 641 C C . LYS A 1 82 ? 10.730 0.165 -17.460 1.00 95.56 82 LYS A C 1
ATOM 643 O O . LYS A 1 82 ? 11.473 1.117 -17.217 1.00 95.56 82 LYS A O 1
ATOM 648 N N . PRO A 1 83 ? 9.436 0.179 -17.094 1.00 94.94 83 PRO A N 1
ATOM 649 C CA . PRO A 1 83 ? 8.862 1.308 -16.376 1.00 94.94 83 PRO A CA 1
ATOM 650 C C . PRO A 1 83 ? 9.528 1.456 -15.009 1.00 94.94 83 PRO A C 1
ATOM 652 O O . PRO A 1 83 ? 9.749 0.474 -14.292 1.00 94.94 83 PRO A O 1
ATOM 655 N N . VAL A 1 84 ? 9.842 2.695 -14.655 1.00 95.75 84 VAL A N 1
ATOM 656 C CA . VAL A 1 84 ? 10.542 3.052 -13.422 1.00 95.75 84 VAL A CA 1
ATOM 657 C C . VAL A 1 84 ? 9.589 3.741 -12.463 1.00 95.75 84 VAL A C 1
ATOM 659 O O . VAL A 1 84 ? 8.705 4.471 -12.902 1.00 95.75 84 VAL A O 1
ATOM 662 N N . TRP A 1 85 ? 9.778 3.504 -11.165 1.00 95.31 85 TRP A N 1
ATOM 663 C CA . TRP A 1 85 ? 9.077 4.230 -10.104 1.00 95.31 85 TRP A CA 1
ATOM 664 C C . TRP A 1 85 ? 7.553 4.200 -10.254 1.00 95.31 85 TRP A C 1
ATOM 666 O O . TRP A 1 85 ? 6.890 5.210 -10.065 1.00 95.31 85 TRP A O 1
ATOM 676 N N . ILE A 1 86 ? 6.983 3.037 -10.604 1.00 96.19 86 ILE A N 1
ATOM 677 C CA . ILE A 1 86 ? 5.525 2.877 -10.520 1.00 96.19 86 ILE A CA 1
ATOM 678 C C . ILE A 1 86 ? 5.114 3.213 -9.087 1.00 96.19 86 ILE A C 1
ATOM 680 O O . ILE A 1 86 ? 5.761 2.733 -8.163 1.00 96.19 86 ILE A O 1
ATOM 684 N N . GLU A 1 87 ? 4.108 4.051 -8.897 1.00 96.88 87 GLU A N 1
ATOM 685 C CA . GLU A 1 87 ? 3.794 4.672 -7.607 1.00 96.88 87 GLU A CA 1
ATOM 686 C C . GLU A 1 87 ? 2.298 5.013 -7.529 1.00 96.88 87 GLU A C 1
ATOM 688 O O . GLU A 1 87 ? 1.544 4.634 -8.430 1.00 96.88 87 GLU A O 1
ATOM 693 N N . GLY A 1 88 ? 1.853 5.648 -6.440 1.00 97.25 88 GLY A N 1
ATOM 694 C CA . GLY A 1 88 ? 0.459 6.078 -6.263 1.00 97.25 88 GLY A CA 1
ATOM 695 C C . GLY A 1 88 ? -0.618 5.004 -6.500 1.00 97.25 88 GLY A C 1
ATOM 696 O O . GLY A 1 88 ? -1.579 5.279 -7.224 1.00 97.25 88 GLY A O 1
ATOM 697 N N . PRO A 1 89 ? -0.492 3.772 -5.964 1.00 97.75 89 PRO A N 1
ATOM 698 C CA . PRO A 1 89 ? -1.464 2.733 -6.256 1.00 97.75 89 PRO A CA 1
ATOM 699 C C . PRO A 1 89 ? -2.800 2.985 -5.552 1.00 97.75 89 PRO A C 1
ATOM 701 O O . PRO A 1 89 ? -2.861 3.230 -4.347 1.00 97.75 89 PRO A O 1
ATOM 704 N N . HIS A 1 90 ? -3.885 2.808 -6.299 1.00 98.00 90 HIS A N 1
ATOM 705 C CA . HIS A 1 90 ? -5.249 2.806 -5.789 1.00 98.00 90 HIS A CA 1
ATOM 706 C C . HIS A 1 90 ? -5.987 1.615 -6.384 1.00 98.00 90 HIS A C 1
ATOM 708 O O . HIS A 1 90 ? -5.908 1.395 -7.587 1.00 98.00 90 HIS A O 1
ATOM 714 N N . LEU A 1 91 ? -6.693 0.866 -5.538 1.00 97.75 91 LEU A N 1
ATOM 715 C CA . LEU A 1 91 ? -7.602 -0.184 -5.984 1.00 97.75 91 LEU A CA 1
ATOM 716 C C . LEU A 1 91 ? -9.030 0.350 -5.953 1.00 97.75 91 LEU A C 1
ATOM 718 O O . LEU A 1 91 ? -9.423 1.029 -4.998 1.00 97.75 91 LEU A O 1
ATOM 722 N N . LEU A 1 92 ? -9.809 0.034 -6.980 1.00 96.00 92 LEU A N 1
ATOM 723 C CA . LEU A 1 92 ? -11.207 0.437 -7.103 1.00 96.00 92 LEU A CA 1
ATOM 724 C C . LEU A 1 92 ? -12.052 -0.776 -7.492 1.00 96.00 92 LEU A C 1
ATOM 726 O O . LEU A 1 92 ? -11.630 -1.624 -8.270 1.00 96.00 92 LEU A O 1
ATOM 730 N N . ARG A 1 93 ? -13.274 -0.867 -6.961 1.00 94.38 93 ARG A N 1
ATOM 731 C CA . ARG A 1 93 ? -14.245 -1.866 -7.420 1.00 94.38 93 ARG A CA 1
ATOM 732 C C . ARG A 1 93 ? -15.023 -1.291 -8.600 1.00 94.38 93 ARG A C 1
ATOM 734 O O . ARG A 1 93 ? -15.664 -0.253 -8.457 1.00 94.38 93 ARG A O 1
ATOM 741 N N . HIS A 1 94 ? -14.978 -1.980 -9.733 1.00 94.00 94 HIS A N 1
ATOM 742 C CA . HIS A 1 94 ? -15.770 -1.693 -10.921 1.00 94.00 94 HIS A CA 1
ATOM 743 C C . HIS A 1 94 ? -16.517 -2.966 -11.337 1.00 94.00 94 HIS A C 1
ATOM 745 O O . HIS A 1 94 ? -15.915 -3.914 -11.838 1.00 94.00 94 HIS A O 1
ATOM 751 N N . ASP A 1 95 ? -17.831 -2.997 -11.113 1.00 94.25 95 ASP A N 1
ATOM 752 C CA . ASP A 1 95 ? -18.683 -4.181 -11.293 1.00 94.25 95 ASP A CA 1
ATOM 753 C C . ASP A 1 95 ? -18.164 -5.402 -10.505 1.00 94.25 95 ASP A C 1
ATOM 755 O O . ASP A 1 95 ? -18.055 -5.363 -9.278 1.00 94.25 95 ASP A O 1
ATOM 759 N N . GLU A 1 96 ? -17.823 -6.484 -11.206 1.00 92.44 96 GLU A N 1
ATOM 760 C CA . GLU A 1 96 ? -17.249 -7.714 -10.651 1.00 92.44 96 GLU A CA 1
ATOM 761 C C . GLU A 1 96 ? -15.712 -7.677 -10.580 1.00 92.44 96 GLU A C 1
ATOM 763 O O . GLU A 1 96 ? -15.087 -8.644 -10.144 1.00 92.44 96 GLU A O 1
ATOM 768 N N . TYR A 1 97 ? -15.085 -6.575 -11.001 1.00 92.06 97 TYR A N 1
ATOM 769 C CA . TYR A 1 97 ? -13.634 -6.446 -11.089 1.00 92.06 97 TYR A CA 1
ATOM 770 C C . TYR A 1 97 ? -13.077 -5.503 -10.030 1.00 92.06 97 TYR A C 1
ATOM 772 O O . TYR A 1 97 ? -13.650 -4.458 -9.725 1.00 92.06 97 TYR A O 1
ATOM 780 N N . THR A 1 98 ? -11.898 -5.842 -9.523 1.00 92.25 98 THR A N 1
ATOM 781 C CA . THR A 1 98 ? -11.038 -4.888 -8.824 1.00 92.25 98 THR A CA 1
ATOM 782 C C . THR A 1 98 ? -9.985 -4.408 -9.815 1.00 92.25 98 THR A C 1
ATOM 784 O O . THR A 1 98 ? -9.246 -5.232 -10.360 1.00 92.25 98 THR A O 1
ATOM 787 N N . ILE A 1 99 ? -9.976 -3.102 -10.079 1.00 87.88 99 ILE A N 1
ATOM 788 C CA . ILE A 1 99 ? -9.052 -2.415 -10.994 1.00 87.88 99 ILE A CA 1
ATOM 789 C C . ILE A 1 99 ? -7.998 -1.628 -10.225 1.00 87.88 99 ILE A C 1
ATOM 791 O O . ILE A 1 99 ? -8.310 -1.183 -9.093 1.00 87.88 99 ILE A O 1
#

Radius of gyration: 15.19 Å; Cα contacts (8 Å, |Δi|>4): 185; chains: 1; bounding box: 36×30×40 Å

Solvent-accessible surface area (backbone atoms only — not comparable to full-atom values): 6074 Å² total; per-residue (Å²): 88,63,59,56,96,42,94,90,51,76,64,52,75,78,43,82,66,101,69,81,66,48,51,74,29,82,32,77,57,99,93,44,37,29,42,28,25,21,30,74,49,102,56,86,79,89,52,88,52,50,20,13,37,32,39,29,41,31,41,78,89,81,63,41,77,42,84,73,72,43,79,78,40,67,21,63,92,55,52,92,76,60,44,53,62,55,61,76,46,72,69,45,80,54,92,97,41,80,82

Nearest PDB structures (foldseek):
  7jvh-assembly1_A  TM=9.275E-01  e=2.915E-07  metagenome
  7jvh-assembly2_B  TM=9.266E-01  e=2.915E-07  metagenome
  7jvh-assembly3_C  TM=9.253E-01  e=3.085E-07  metagenome
  7jvh-assembly6_F  TM=9.222E-01  e=6.082E-07  metagenome

Foldseek 3Di:
DWDDPDPVDDIHPDQDEPDDADQWDWDDDPNWIKTKFKDCDPDDDPDAQWIFIKIFTAPPVVGYTDDDIDTDGTQPDDCVVRHGNPGNDDWDDDPPDID

Sequence (99 aa):
MIPAKDPAGPWSEAIWLPFEGIDPSLYWEGGKAYIVNNRAPNQPSRYDGLRAIWVQEYDWRAGRMVGPSTQIVNGGVDLATKPVWIEGPHLLRHDEYTI

pLDDT: mean 95.97, std 2.16, range [87.88, 98.56]

Mean predicted aligned error: 2.87 Å

Secondary structure (DSSP, 8-state):
----SSTTS-----------SEEEEEEEETTEEEEEEEE--SS--SSTT--EEEEEEEETTTTEEEEEEEEEEESSS-GGG-----------EETTEE-